Protein AF-A0A6P0BGX2-F1 (afdb_monomer_lite)

Radius of gyration: 16.13 Å; chains: 1; bounding box: 41×27×40 Å

Secondary structure (DSSP, 8-state):
--HHHHHHHHHHHHHTTSS---GGGGGGGSHHHHHHHHHHHHHHHHHTTSTTHHHHHHHHHHHHHHHHHHHHHHHHTTTS-HHHHHHHHHHHHHHHHHHHHHHHHHHHHHHTS--HHHHHHHHHHHHHHHHHT-

Foldseek 3Di:
DLQLVVLLVQLVCCLVVVDPADPLSPVSVDPVNNVVSVVVSVVLVVQLVDPPSNLVVLVVCLVVQLQSQLSVQLSSCVVDDNVNSNVSSVVSSVVSNVVSVVVNVVSVVVVVPPDPVSSVVVVVVVVVVVVVVD

pLDDT: mean 85.13, std 12.33, range [46.09, 98.0]

Organism: Rhizobium leguminosarum (NCBI:txid384)

Structure (mmCIF, N/CA/C/O backbone):
data_AF-A0A6P0BGX2-F1
#
_entry.id   AF-A0A6P0BGX2-F1
#
loop_
_atom_site.group_PDB
_atom_site.id
_atom_site.type_symbol
_atom_site.label_atom_id
_atom_site.label_alt_id
_atom_site.label_comp_id
_atom_site.label_asym_id
_atom_site.label_entity_id
_atom_site.label_seq_id
_atom_site.pdbx_PDB_ins_code
_atom_site.Cartn_x
_atom_site.Cartn_y
_atom_site.Cartn_z
_atom_site.occupancy
_atom_site.B_iso_or_equiv
_atom_site.auth_seq_id
_atom_site.auth_comp_id
_atom_site.auth_asym_id
_atom_site.auth_atom_id
_atom_site.pdbx_PDB_model_num
ATOM 1 N N . PHE A 1 1 ? 6.508 -3.101 -2.156 1.00 60.09 1 PHE A N 1
ATOM 2 C CA . PHE A 1 1 ? 5.140 -2.962 -1.605 1.00 60.09 1 PHE A CA 1
ATOM 3 C C . PHE A 1 1 ? 4.157 -2.683 -2.738 1.00 60.09 1 PHE A C 1
ATOM 5 O O . PHE A 1 1 ? 4.366 -1.714 -3.462 1.00 60.09 1 PHE A O 1
ATOM 12 N N . ARG A 1 2 ? 3.125 -3.523 -2.909 1.00 81.38 2 ARG A N 1
ATOM 13 C CA . ARG A 1 2 ? 2.061 -3.348 -3.916 1.00 81.38 2 ARG A CA 1
ATOM 14 C C . ARG A 1 2 ? 0.802 -2.807 -3.227 1.00 81.38 2 ARG A C 1
ATOM 16 O O . ARG A 1 2 ? -0.022 -3.582 -2.746 1.00 81.38 2 ARG A O 1
ATOM 23 N N . LEU A 1 3 ? 0.682 -1.478 -3.139 1.00 87.62 3 LEU A N 1
ATOM 24 C CA . LEU A 1 3 ? -0.412 -0.802 -2.422 1.00 87.62 3 LEU A CA 1
ATOM 25 C C . LEU A 1 3 ? -1.787 -1.297 -2.883 1.00 87.62 3 LEU A C 1
ATOM 27 O O . LEU A 1 3 ? -2.627 -1.651 -2.061 1.00 87.62 3 LEU A O 1
ATOM 31 N N . TYR A 1 4 ? -2.021 -1.298 -4.195 1.00 92.62 4 TYR A N 1
ATOM 32 C CA . TYR A 1 4 ? -3.340 -1.583 -4.753 1.00 92.62 4 TYR A CA 1
ATOM 33 C C . TYR A 1 4 ? -3.766 -3.022 -4.500 1.00 92.62 4 TYR A C 1
ATOM 35 O O . TYR A 1 4 ? -4.922 -3.266 -4.174 1.00 92.62 4 TYR A O 1
ATOM 43 N N . LEU A 1 5 ? -2.817 -3.958 -4.562 1.00 93.25 5 LEU A N 1
ATOM 44 C CA . LEU A 1 5 ? -3.073 -5.352 -4.226 1.00 93.25 5 LEU A CA 1
ATOM 45 C C . LEU A 1 5 ? -3.419 -5.517 -2.742 1.00 93.25 5 LEU A C 1
ATOM 47 O O . LEU A 1 5 ? -4.359 -6.235 -2.425 1.00 93.25 5 LEU A O 1
ATOM 51 N N . ALA A 1 6 ? -2.712 -4.823 -1.842 1.00 92.75 6 ALA A N 1
ATOM 52 C CA . ALA A 1 6 ? -3.018 -4.855 -0.412 1.00 92.75 6 ALA A CA 1
ATOM 53 C C . ALA A 1 6 ? -4.421 -4.298 -0.118 1.00 92.75 6 ALA A C 1
ATOM 55 O O . ALA A 1 6 ? -5.185 -4.913 0.621 1.00 92.75 6 ALA A O 1
ATOM 56 N N . VAL A 1 7 ? -4.789 -3.174 -0.744 1.00 95.38 7 VAL A N 1
ATOM 57 C CA . VAL A 1 7 ? -6.132 -2.581 -0.625 1.00 95.38 7 VAL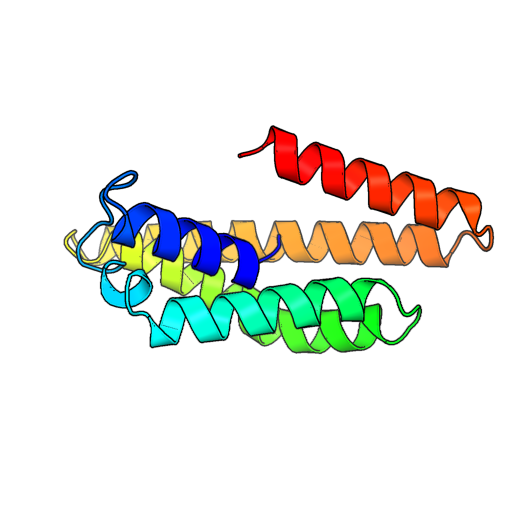 A CA 1
ATOM 58 C C . VAL A 1 7 ? -7.203 -3.513 -1.192 1.00 95.38 7 VAL A C 1
ATOM 60 O O . VAL A 1 7 ? -8.233 -3.716 -0.554 1.00 95.38 7 VAL A O 1
ATOM 63 N N . PHE A 1 8 ? -6.955 -4.106 -2.361 1.00 97.06 8 PHE A N 1
ATOM 64 C CA . PHE A 1 8 ? -7.855 -5.073 -2.983 1.00 97.06 8 PHE A CA 1
ATOM 65 C C . PHE A 1 8 ? -8.075 -6.291 -2.080 1.00 97.06 8 PHE A C 1
ATOM 67 O O . PHE A 1 8 ? -9.218 -6.642 -1.796 1.00 97.06 8 PHE A O 1
ATOM 74 N N . ALA A 1 9 ? -6.995 -6.902 -1.587 1.00 96.38 9 ALA A N 1
ATOM 75 C CA . ALA A 1 9 ? -7.058 -8.069 -0.716 1.00 96.38 9 ALA A CA 1
ATOM 76 C C . ALA A 1 9 ? -7.788 -7.752 0.595 1.00 96.38 9 ALA A C 1
ATOM 78 O O . ALA A 1 9 ? -8.722 -8.463 0.957 1.00 96.38 9 ALA A O 1
ATOM 79 N N . ALA A 1 10 ? -7.427 -6.652 1.266 1.00 95.38 10 ALA A N 1
ATOM 80 C CA . ALA A 1 10 ? -8.094 -6.215 2.489 1.00 95.38 10 ALA A CA 1
ATOM 81 C C . ALA A 1 10 ? -9.591 -5.964 2.259 1.00 95.38 10 ALA A C 1
ATOM 83 O O . ALA A 1 10 ? -10.413 -6.432 3.042 1.00 95.38 10 ALA A O 1
ATOM 84 N N . GLY A 1 11 ? -9.953 -5.289 1.164 1.00 97.06 11 GLY A N 1
ATOM 85 C CA . GLY A 1 11 ? -11.343 -5.019 0.807 1.00 97.06 11 GLY A CA 1
ATOM 86 C C . GLY A 1 11 ? -12.149 -6.285 0.518 1.00 97.06 11 GLY A C 1
ATOM 87 O O . GLY A 1 11 ? -13.249 -6.437 1.042 1.00 97.06 11 GLY A O 1
ATOM 88 N N . VAL A 1 12 ? -11.604 -7.230 -0.257 1.00 97.81 12 VAL A N 1
ATOM 89 C CA . VAL A 1 12 ? -12.259 -8.520 -0.546 1.00 97.81 12 VAL A CA 1
ATOM 90 C C . VAL A 1 12 ? -12.430 -9.350 0.725 1.00 97.81 12 VAL A C 1
ATOM 92 O O . VAL A 1 12 ? -13.518 -9.872 0.971 1.00 97.81 12 VAL A O 1
ATOM 95 N N . LEU A 1 13 ? -11.386 -9.461 1.548 1.00 97.19 13 LEU A N 1
ATOM 96 C CA . LEU A 1 13 ? -11.435 -10.222 2.799 1.00 97.19 13 LEU A CA 1
ATOM 97 C C . LEU A 1 13 ? -12.397 -9.592 3.810 1.00 97.19 13 LEU A C 1
ATOM 99 O O . LEU A 1 13 ? -13.164 -10.312 4.447 1.00 97.19 13 LEU A O 1
ATOM 103 N N . GLY A 1 14 ? -12.406 -8.260 3.904 1.00 96.75 14 GLY A N 1
ATOM 104 C CA . GLY A 1 14 ? -13.377 -7.503 4.690 1.00 96.75 14 GLY A CA 1
ATOM 105 C C . GLY A 1 14 ? -14.803 -7.785 4.242 1.00 96.75 14 GLY A C 1
ATOM 106 O O . GLY A 1 14 ? -15.644 -8.265 4.998 1.00 96.75 14 GLY A O 1
ATOM 107 N N . ARG A 1 15 ? -15.048 -7.609 2.943 1.00 96.19 15 ARG A N 1
ATOM 108 C CA . ARG A 1 15 ? -16.378 -7.742 2.350 1.00 96.19 15 ARG A CA 1
ATOM 109 C C . ARG A 1 15 ? -16.953 -9.154 2.436 1.00 96.19 15 ARG A C 1
ATOM 111 O O . ARG A 1 15 ? -18.169 -9.309 2.532 1.00 96.19 15 ARG A O 1
ATOM 118 N N . THR A 1 16 ? -16.097 -10.171 2.361 1.00 96.62 16 THR A N 1
ATOM 119 C CA . THR A 1 16 ? -16.479 -11.588 2.478 1.00 96.62 16 THR A CA 1
ATOM 120 C C . THR A 1 16 ? -16.597 -12.056 3.931 1.00 96.62 16 THR A C 1
ATOM 122 O O . THR A 1 16 ? -17.039 -13.180 4.162 1.00 96.62 16 THR A O 1
ATOM 125 N N . GLY A 1 17 ? -16.236 -11.214 4.905 1.00 93.75 17 GLY A N 1
ATOM 126 C CA . GLY A 1 17 ? -16.307 -11.516 6.336 1.00 93.75 17 GLY A CA 1
ATOM 127 C C . GLY A 1 17 ? -15.143 -12.354 6.872 1.00 93.75 17 GLY A C 1
ATOM 128 O O . GLY A 1 17 ? -15.202 -12.819 8.007 1.00 93.75 17 GLY A O 1
ATOM 129 N N . TRP A 1 18 ? -14.088 -12.554 6.079 1.00 95.50 18 TRP A N 1
ATOM 130 C CA . TRP A 1 18 ? -12.889 -13.300 6.484 1.00 95.50 18 TRP A CA 1
ATOM 131 C C . TRP A 1 18 ? -11.949 -12.448 7.342 1.00 95.50 18 TRP A C 1
ATOM 133 O O . TRP A 1 18 ? -11.197 -12.979 8.156 1.00 95.50 18 TRP A O 1
ATOM 143 N N . LEU A 1 19 ? -12.006 -11.126 7.177 1.00 94.44 19 LEU A N 1
ATOM 144 C CA . LEU A 1 19 ? -11.249 -10.147 7.947 1.00 94.44 19 LEU A CA 1
ATOM 145 C C . LEU A 1 19 ? -12.223 -9.125 8.539 1.00 94.44 19 LEU A C 1
ATOM 147 O O . LEU A 1 19 ? -13.036 -8.568 7.816 1.00 94.44 19 LEU A O 1
ATOM 151 N N . HIS A 1 20 ? -12.133 -8.834 9.835 1.00 93.38 20 HIS A N 1
ATOM 152 C CA . HIS A 1 20 ? -12.859 -7.697 10.403 1.00 93.38 20 HIS A CA 1
ATOM 153 C C . HIS A 1 20 ? -12.005 -6.438 10.286 1.00 93.38 20 HIS A C 1
ATOM 155 O O . HIS A 1 20 ? -10.974 -6.316 10.950 1.00 93.38 20 HIS A O 1
ATOM 161 N N . LEU A 1 21 ? -12.438 -5.501 9.443 1.00 92.44 21 LEU A N 1
ATOM 162 C CA . LEU A 1 21 ? -11.759 -4.223 9.284 1.00 92.44 21 LEU A CA 1
ATOM 163 C C . LEU A 1 21 ? -12.181 -3.242 10.391 1.00 92.44 21 LEU A C 1
ATOM 165 O O . LEU A 1 21 ? -13.368 -3.148 10.725 1.00 92.44 21 LEU A O 1
ATOM 169 N N . PRO A 1 22 ? -11.230 -2.475 10.958 1.00 93.56 22 PRO A N 1
ATOM 170 C CA . PRO A 1 22 ? -11.560 -1.407 11.892 1.00 93.56 22 PRO A CA 1
ATOM 171 C C . PRO A 1 22 ? -12.401 -0.326 11.192 1.00 93.56 22 PRO A C 1
ATOM 173 O O . PRO A 1 22 ? -12.306 -0.178 9.970 1.00 93.56 22 PRO A O 1
ATOM 176 N N . PRO A 1 23 ? -13.175 0.491 11.933 1.00 91.25 23 PRO A N 1
ATOM 177 C CA . PRO A 1 23 ? -14.106 1.455 11.339 1.00 91.25 23 PRO A CA 1
ATOM 178 C C . PRO A 1 23 ? -13.481 2.410 10.314 1.00 91.25 23 PRO A C 1
ATOM 180 O O . PRO A 1 23 ? -14.110 2.728 9.311 1.00 91.25 23 PRO A O 1
ATOM 183 N N . GLY A 1 24 ? -12.224 2.824 10.514 1.00 90.69 24 GLY A N 1
ATOM 184 C CA . GLY A 1 24 ? -11.518 3.693 9.565 1.00 90.69 24 GLY A CA 1
ATOM 185 C C . GLY A 1 24 ? -11.131 3.024 8.238 1.00 90.69 24 GLY A C 1
ATOM 186 O O . GLY A 1 24 ? -10.791 3.725 7.291 1.00 90.69 24 GLY A O 1
ATOM 187 N N . LEU A 1 25 ? -11.201 1.692 8.140 1.00 94.62 25 LEU A N 1
ATOM 188 C CA . LEU A 1 25 ? -10.892 0.922 6.930 1.00 94.62 25 LEU A CA 1
ATOM 189 C C . LEU A 1 25 ? -12.117 0.244 6.301 1.00 94.62 25 LEU A C 1
ATOM 191 O O . LEU A 1 25 ? -11.990 -0.349 5.235 1.00 94.62 25 LEU A O 1
ATOM 195 N N . GLN A 1 26 ? -13.308 0.351 6.890 1.00 94.75 26 GLN A N 1
ATOM 196 C CA . GLN A 1 26 ? -14.519 -0.282 6.341 1.00 94.75 26 GLN A CA 1
ATOM 197 C C . GLN A 1 26 ? -14.863 0.206 4.926 1.00 94.75 26 GLN A C 1
ATOM 199 O O . GLN A 1 26 ? -15.452 -0.520 4.131 1.00 94.75 26 GLN A O 1
ATOM 204 N N . MET A 1 27 ? -14.432 1.415 4.556 1.00 94.00 27 MET A N 1
ATOM 205 C CA . MET A 1 27 ? -14.589 1.950 3.202 1.00 94.00 27 MET A CA 1
ATOM 206 C C . MET A 1 27 ? -13.901 1.077 2.141 1.00 94.00 27 MET A C 1
ATOM 208 O O . MET A 1 27 ? -14.322 1.092 0.983 1.00 94.00 27 MET A O 1
ATOM 212 N N . LEU A 1 28 ? -12.885 0.291 2.524 1.00 96.12 28 LEU A N 1
ATOM 213 C CA . LEU A 1 28 ? -12.207 -0.648 1.631 1.00 96.12 28 LEU A CA 1
ATOM 214 C C . LEU A 1 28 ? -13.121 -1.791 1.170 1.00 96.12 28 LEU A C 1
ATOM 216 O O . LEU A 1 28 ? -12.875 -2.366 0.116 1.00 96.12 28 LEU A O 1
ATOM 220 N N . GLU A 1 29 ? -14.194 -2.092 1.904 1.00 97.00 29 GLU A N 1
ATOM 221 C CA . GLU A 1 29 ? -15.161 -3.143 1.558 1.00 97.00 29 GLU A CA 1
ATOM 222 C C . GLU A 1 29 ? -16.118 -2.728 0.424 1.00 97.00 29 GLU A C 1
ATOM 224 O O . GLU A 1 29 ? -16.859 -3.550 -0.119 1.00 97.00 29 GLU A O 1
ATOM 229 N N . SER A 1 30 ? -16.132 -1.449 0.041 1.00 97.31 30 SER A N 1
ATOM 230 C CA . SER A 1 30 ? -16.967 -0.955 -1.055 1.00 97.31 30 SER A CA 1
ATOM 231 C C . SER A 1 30 ? -16.587 -1.614 -2.383 1.00 97.31 30 SER A C 1
ATOM 233 O O . SER A 1 30 ? -15.426 -1.579 -2.788 1.00 97.31 30 SER A O 1
ATOM 235 N N . 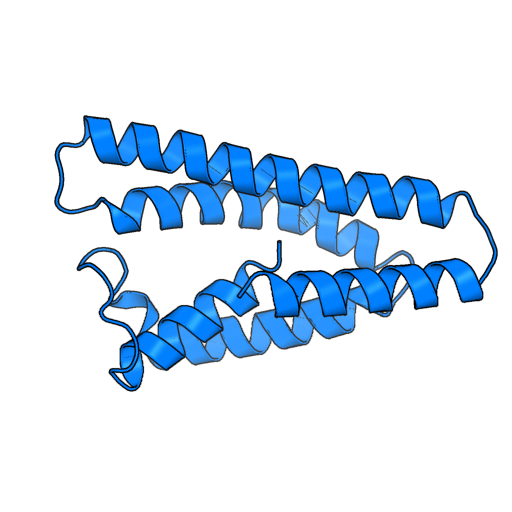TRP A 1 31 ? -17.577 -2.121 -3.129 1.00 97.00 31 TRP A N 1
ATOM 236 C CA . TRP A 1 31 ? -17.364 -2.700 -4.464 1.00 97.00 31 TRP A CA 1
ATOM 237 C C . TRP A 1 31 ? -16.647 -1.748 -5.427 1.00 97.00 31 TRP A C 1
ATOM 239 O O . TRP A 1 31 ? -15.878 -2.199 -6.272 1.00 97.00 31 TRP A O 1
ATOM 249 N N . TRP A 1 32 ? -16.847 -0.436 -5.273 1.00 97.94 32 TRP A N 1
ATOM 250 C CA . TRP A 1 32 ? -16.143 0.573 -6.063 1.00 97.94 32 TRP A CA 1
ATOM 251 C C . TRP A 1 32 ? -14.655 0.643 -5.721 1.00 97.94 32 TRP A C 1
ATOM 253 O O . TRP A 1 32 ? -13.824 0.714 -6.623 1.00 97.94 32 TRP A O 1
ATOM 263 N N . VAL A 1 33 ? -14.313 0.588 -4.430 1.00 96.81 33 VAL A N 1
ATOM 264 C CA . VAL A 1 33 ? -12.920 0.626 -3.964 1.00 96.81 33 VAL A CA 1
ATOM 265 C C . VAL A 1 33 ? -12.210 -0.672 -4.325 1.00 96.81 33 VAL A C 1
ATOM 267 O O . VAL A 1 33 ? -11.118 -0.622 -4.881 1.00 96.81 33 VAL A O 1
ATOM 270 N N . ILE A 1 34 ? -12.857 -1.819 -4.103 1.00 98.00 34 ILE A N 1
ATOM 271 C CA . ILE A 1 34 ? -12.348 -3.135 -4.505 1.00 98.00 34 ILE A CA 1
ATOM 272 C C . ILE A 1 34 ? -12.126 -3.175 -6.019 1.00 98.00 34 ILE A C 1
ATOM 274 O O . ILE A 1 34 ? -11.041 -3.529 -6.469 1.00 98.00 34 ILE A O 1
ATOM 278 N N . GLY A 1 35 ? -13.121 -2.777 -6.816 1.00 97.94 35 GLY A N 1
ATOM 279 C CA . GLY A 1 35 ? -13.014 -2.769 -8.274 1.00 97.94 35 GLY A CA 1
ATOM 280 C C . GLY A 1 35 ? -11.868 -1.886 -8.766 1.00 97.94 35 GLY A C 1
ATOM 281 O O . GLY A 1 35 ? -11.035 -2.338 -9.551 1.00 97.94 35 GLY A O 1
ATOM 282 N N . LEU A 1 36 ? -11.772 -0.654 -8.256 1.00 97.31 36 LEU A N 1
ATOM 283 C CA . LEU A 1 36 ? -10.693 0.268 -8.609 1.00 97.31 36 LEU A CA 1
ATOM 284 C C . LEU A 1 36 ? -9.319 -0.271 -8.191 1.00 97.31 36 LEU A C 1
ATOM 286 O O . LEU A 1 36 ? -8.389 -0.260 -8.995 1.00 97.31 36 LEU A O 1
ATOM 290 N N . ALA A 1 37 ? -9.188 -0.766 -6.959 1.00 96.25 37 ALA A N 1
ATOM 291 C CA . ALA A 1 37 ? -7.946 -1.339 -6.454 1.00 96.25 37 ALA A CA 1
ATOM 292 C C . ALA A 1 37 ? -7.522 -2.568 -7.268 1.00 96.25 37 ALA A C 1
ATOM 294 O O . ALA A 1 37 ? -6.347 -2.700 -7.595 1.00 96.25 37 ALA A O 1
ATOM 295 N N . GLY A 1 38 ? -8.471 -3.417 -7.670 1.00 97.00 38 GLY A N 1
ATOM 296 C CA . GLY A 1 38 ? -8.219 -4.562 -8.542 1.00 97.00 38 GLY A CA 1
ATOM 297 C C . GLY A 1 38 ? -7.712 -4.141 -9.922 1.00 97.00 38 GLY A C 1
ATOM 298 O O . GLY A 1 38 ? -6.686 -4.642 -10.377 1.00 97.00 38 GLY A O 1
ATOM 299 N N . VAL A 1 39 ? -8.367 -3.169 -10.565 1.00 97.00 39 VAL A N 1
ATOM 300 C CA . VAL A 1 39 ? -7.925 -2.631 -11.865 1.00 97.00 39 VAL A CA 1
ATOM 301 C C . VAL A 1 39 ? -6.526 -2.024 -11.765 1.00 97.00 39 VAL A C 1
ATOM 303 O O . VAL A 1 39 ? -5.670 -2.317 -12.598 1.00 97.00 39 VAL A O 1
ATOM 306 N N . LEU A 1 40 ? -6.266 -1.214 -10.737 1.00 93.69 40 LEU A N 1
ATOM 307 C CA . LEU A 1 40 ? -4.957 -0.596 -10.529 1.00 93.69 40 LEU A CA 1
ATOM 308 C C . LEU A 1 40 ? -3.875 -1.626 -10.181 1.00 93.69 40 LEU A C 1
ATOM 310 O O . LEU A 1 40 ? -2.739 -1.468 -10.620 1.00 93.69 40 LEU A O 1
ATOM 314 N N . ALA A 1 41 ? -4.215 -2.694 -9.455 1.00 92.81 41 ALA A N 1
ATOM 315 C CA . ALA A 1 41 ? -3.298 -3.795 -9.171 1.00 92.81 41 ALA A CA 1
ATOM 316 C C . ALA A 1 41 ? -2.918 -4.556 -10.449 1.00 92.81 41 ALA A C 1
ATOM 318 O O . ALA A 1 41 ? -1.743 -4.857 -10.655 1.00 92.81 41 ALA A O 1
ATOM 319 N N . VAL A 1 42 ? -3.883 -4.814 -11.339 1.00 93.75 42 VAL A N 1
ATOM 320 C CA . VAL A 1 42 ? -3.613 -5.414 -12.656 1.00 93.75 42 VAL A CA 1
ATOM 321 C C . VAL A 1 42 ? -2.767 -4.475 -13.514 1.00 93.75 42 VAL A C 1
ATOM 323 O O . VAL A 1 42 ? -1.779 -4.911 -14.100 1.00 93.75 42 VAL A O 1
ATOM 326 N N . ALA A 1 43 ? -3.103 -3.186 -13.563 1.00 90.44 43 ALA A N 1
ATOM 327 C CA . ALA A 1 43 ? -2.328 -2.199 -14.309 1.00 90.44 43 ALA A CA 1
ATOM 328 C C . ALA A 1 43 ? -0.881 -2.106 -13.798 1.00 90.44 43 ALA A C 1
ATOM 330 O O . ALA A 1 43 ? 0.044 -2.104 -14.603 1.00 90.44 43 ALA A O 1
ATOM 331 N N . GLU A 1 44 ? -0.675 -2.097 -12.477 1.00 87.62 44 GLU A N 1
ATOM 332 C CA . GLU A 1 44 ? 0.653 -2.137 -11.857 1.00 87.62 44 GLU A CA 1
ATOM 333 C C . GLU A 1 44 ? 1.418 -3.409 -12.242 1.00 87.62 44 GLU A C 1
ATOM 335 O O . GLU A 1 44 ? 2.585 -3.332 -12.621 1.00 87.62 44 GLU A O 1
ATOM 340 N N . PHE A 1 45 ? 0.762 -4.569 -12.194 1.00 86.62 45 PHE A N 1
ATOM 341 C CA . PHE A 1 45 ? 1.376 -5.837 -12.579 1.00 86.62 45 PHE A CA 1
ATOM 342 C C . PHE A 1 45 ? 1.824 -5.848 -14.047 1.00 86.62 45 PHE A C 1
ATOM 344 O O . PHE A 1 45 ? 2.908 -6.338 -14.356 1.00 86.62 45 PHE A O 1
ATOM 351 N N . LEU A 1 46 ? 1.014 -5.292 -14.952 1.00 87.12 46 LEU A N 1
ATOM 352 C CA . LEU A 1 46 ? 1.364 -5.169 -16.368 1.00 87.12 46 LEU A CA 1
ATOM 353 C C . LEU A 1 46 ? 2.474 -4.134 -16.594 1.00 87.12 46 LEU A C 1
ATOM 355 O O . LEU A 1 46 ? 3.385 -4.381 -17.383 1.00 87.12 46 LEU A O 1
ATOM 359 N N . ALA A 1 47 ? 2.426 -3.005 -15.881 1.00 84.31 47 ALA A N 1
ATOM 360 C CA . ALA A 1 47 ? 3.441 -1.956 -15.939 1.00 84.31 47 ALA A CA 1
ATOM 361 C C . ALA A 1 47 ? 4.832 -2.484 -15.562 1.00 84.31 47 ALA A C 1
ATOM 363 O O . ALA A 1 47 ? 5.814 -2.159 -16.224 1.00 84.31 47 ALA A O 1
ATOM 364 N N . ASP A 1 48 ? 4.903 -3.354 -14.551 1.00 81.69 48 ASP A N 1
ATOM 365 C CA . ASP A 1 48 ? 6.148 -3.979 -14.098 1.00 81.69 48 ASP A CA 1
ATOM 366 C C . ASP A 1 48 ? 6.820 -4.870 -15.167 1.00 81.69 48 ASP A C 1
ATOM 368 O O . ASP A 1 48 ? 7.987 -5.220 -15.013 1.00 81.69 48 ASP A O 1
ATOM 372 N N . LYS A 1 49 ? 6.122 -5.257 -16.246 1.00 77.62 49 LYS A N 1
ATOM 373 C CA . LYS A 1 49 ? 6.669 -6.139 -17.294 1.00 77.62 49 LYS A CA 1
ATOM 374 C C . LYS A 1 49 ? 7.387 -5.399 -18.424 1.00 77.62 49 LYS A C 1
ATOM 376 O O . LYS A 1 49 ? 8.022 -6.057 -19.245 1.00 77.62 49 LYS A O 1
ATOM 381 N N . ILE A 1 50 ? 7.285 -4.071 -18.495 1.00 81.88 50 ILE A N 1
ATOM 382 C CA . ILE A 1 50 ? 7.865 -3.265 -19.576 1.00 81.88 50 ILE A CA 1
ATOM 383 C C . ILE A 1 50 ? 9.086 -2.501 -19.030 1.00 81.88 50 ILE A C 1
ATOM 385 O O . ILE A 1 50 ? 8.902 -1.530 -18.290 1.00 81.88 50 ILE A O 1
ATOM 389 N N . PRO A 1 51 ? 10.324 -2.888 -19.400 1.00 75.44 51 PRO A N 1
ATOM 390 C CA . PRO A 1 51 ? 11.533 -2.203 -18.947 1.00 75.44 51 PRO A CA 1
ATOM 391 C C . PRO A 1 51 ? 11.521 -0.716 -19.320 1.00 75.44 51 PRO A C 1
ATOM 393 O O . PRO A 1 51 ? 11.186 -0.349 -20.447 1.00 75.44 51 PRO A O 1
ATOM 396 N N . GLY A 1 52 ? 11.873 0.153 -18.375 1.00 74.75 52 GLY A N 1
ATOM 397 C CA . GLY A 1 52 ? 11.887 1.608 -18.542 1.00 74.75 52 GLY A CA 1
ATOM 398 C C . GLY A 1 52 ? 10.537 2.268 -18.246 1.00 74.75 52 GLY A C 1
ATOM 399 O O . GLY A 1 52 ? 10.502 3.301 -17.575 1.00 74.75 52 GLY A O 1
ATOM 400 N N . PHE A 1 53 ? 9.420 1.663 -18.669 1.00 81.56 53 PHE A N 1
ATOM 401 C CA . PHE A 1 53 ? 8.085 2.117 -18.252 1.00 81.56 53 PHE A CA 1
ATOM 402 C C . PHE A 1 53 ? 7.863 1.871 -16.758 1.00 81.56 53 PHE A C 1
ATOM 404 O O . PHE A 1 53 ? 7.335 2.736 -16.060 1.00 81.56 53 PHE A O 1
ATOM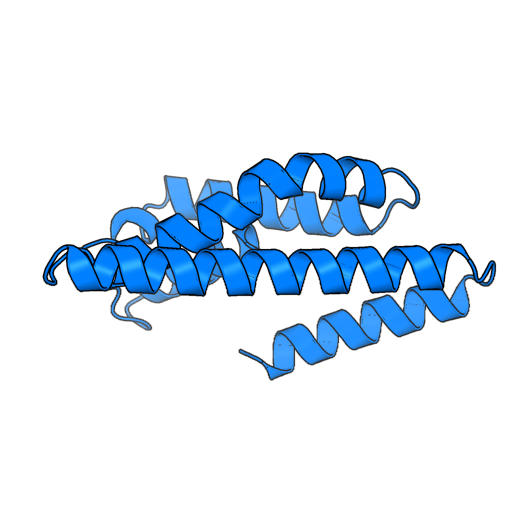 411 N N . ASP A 1 54 ? 8.338 0.732 -16.260 1.00 79.56 54 ASP A N 1
ATOM 412 C CA . ASP A 1 54 ? 8.329 0.352 -14.849 1.00 79.56 54 ASP A CA 1
ATOM 413 C C . ASP A 1 54 ? 8.949 1.426 -13.930 1.00 79.56 54 ASP A C 1
ATOM 415 O O . ASP A 1 54 ? 8.418 1.718 -12.859 1.00 79.56 54 ASP A O 1
ATOM 419 N N . SER A 1 55 ? 10.034 2.055 -14.382 1.00 79.31 55 SER A N 1
ATOM 420 C CA . SER A 1 55 ? 10.804 3.059 -13.648 1.00 79.31 55 SER A CA 1
ATOM 421 C C . SER A 1 55 ? 10.072 4.402 -13.602 1.00 79.31 55 SER A C 1
ATOM 423 O O . SER A 1 55 ? 9.988 5.031 -12.546 1.00 79.31 55 SER A O 1
ATOM 425 N N . VAL A 1 56 ? 9.483 4.827 -14.728 1.00 83.81 56 VAL A N 1
ATOM 426 C CA . VAL A 1 56 ? 8.630 6.030 -14.795 1.00 83.81 56 VAL A CA 1
ATOM 427 C C . VAL A 1 56 ? 7.381 5.845 -13.935 1.00 83.81 56 VAL A C 1
ATOM 429 O O . VAL A 1 56 ? 7.016 6.731 -13.158 1.00 83.81 56 VAL A O 1
ATOM 432 N N . TRP A 1 57 ? 6.750 4.677 -14.045 1.00 83.75 57 TRP A N 1
ATOM 433 C CA . TRP A 1 57 ? 5.579 4.313 -13.262 1.00 83.75 57 TRP A CA 1
ATOM 434 C C . TRP A 1 57 ? 5.876 4.331 -11.761 1.00 83.75 57 TRP A C 1
ATOM 436 O O . TRP A 1 57 ? 5.154 4.983 -11.005 1.00 83.75 57 TRP A O 1
ATOM 446 N N . ASP A 1 58 ? 6.963 3.691 -11.319 1.00 83.19 58 ASP A N 1
ATOM 447 C CA . ASP A 1 58 ? 7.364 3.700 -9.910 1.00 83.19 58 ASP A CA 1
ATOM 448 C C . ASP A 1 58 ? 7.709 5.113 -9.415 1.00 83.19 58 ASP A C 1
ATOM 450 O O . ASP A 1 58 ? 7.369 5.449 -8.277 1.00 83.19 58 ASP A O 1
ATOM 454 N N . GLY A 1 59 ? 8.305 5.959 -10.264 1.00 83.62 59 GLY A N 1
ATOM 455 C CA . GLY A 1 59 ? 8.572 7.366 -9.965 1.00 83.62 59 GLY A CA 1
ATOM 456 C C . GLY A 1 59 ? 7.298 8.132 -9.604 1.00 83.62 59 GLY A C 1
ATOM 457 O O . GLY A 1 59 ? 7.211 8.697 -8.513 1.00 83.62 59 GLY A O 1
ATOM 458 N N . ILE A 1 60 ? 6.274 8.069 -10.463 1.00 86.06 60 ILE A N 1
ATOM 459 C CA . ILE A 1 60 ? 4.953 8.674 -10.206 1.00 86.06 60 ILE A CA 1
ATOM 460 C C . ILE A 1 60 ? 4.330 8.084 -8.934 1.00 86.06 60 ILE A C 1
ATOM 462 O O . ILE A 1 60 ? 3.830 8.806 -8.069 1.00 86.06 60 ILE A O 1
ATOM 466 N N . GLN A 1 61 ? 4.394 6.761 -8.797 1.00 86.44 61 GLN A N 1
ATOM 467 C CA . GLN A 1 61 ? 3.774 6.028 -7.700 1.00 86.44 61 GLN A CA 1
ATOM 468 C C . GLN A 1 61 ? 4.421 6.292 -6.339 1.00 86.44 61 GLN A C 1
ATOM 470 O O . GLN A 1 61 ? 3.772 6.061 -5.322 1.00 86.44 61 GLN A O 1
ATOM 475 N N . THR A 1 62 ? 5.639 6.830 -6.277 1.00 82.81 62 THR A N 1
ATOM 476 C CA . THR A 1 62 ? 6.263 7.291 -5.023 1.00 82.81 62 THR A CA 1
ATOM 477 C C . THR A 1 62 ? 5.349 8.259 -4.268 1.00 82.81 62 THR A C 1
ATOM 479 O O . THR A 1 62 ? 5.097 8.092 -3.074 1.00 82.81 62 THR A O 1
ATOM 482 N N . PHE A 1 63 ? 4.778 9.227 -4.988 1.00 86.94 63 PHE A N 1
ATOM 483 C CA . PHE A 1 63 ? 3.930 10.279 -4.422 1.00 86.94 63 PHE A CA 1
ATOM 484 C C . PHE A 1 63 ? 2.518 9.807 -4.078 1.00 86.94 63 PHE A C 1
ATOM 486 O O . PHE A 1 63 ? 1.776 10.518 -3.409 1.00 86.94 63 PHE A O 1
ATOM 493 N N . ILE A 1 64 ? 2.145 8.609 -4.522 1.00 89.25 64 ILE A N 1
ATOM 494 C CA . ILE A 1 64 ? 0.831 8.025 -4.261 1.00 89.25 64 ILE A CA 1
ATOM 495 C C . ILE A 1 64 ? 0.952 6.987 -3.148 1.00 89.25 64 ILE A C 1
ATOM 497 O O . ILE A 1 64 ? 0.232 7.045 -2.155 1.00 89.25 64 ILE A O 1
ATOM 501 N N . ARG A 1 65 ? 1.896 6.050 -3.276 1.00 88.75 65 ARG A N 1
ATOM 502 C CA . ARG A 1 65 ? 2.009 4.875 -2.408 1.00 88.75 65 ARG A CA 1
ATOM 503 C C . ARG A 1 65 ? 2.512 5.190 -1.015 1.00 88.75 65 ARG A C 1
ATOM 505 O O . ARG A 1 65 ? 1.996 4.612 -0.064 1.00 88.75 65 ARG A O 1
ATOM 512 N N . VAL A 1 66 ? 3.484 6.090 -0.886 1.00 91.69 66 VAL A N 1
ATOM 513 C CA . VAL A 1 66 ? 4.039 6.436 0.428 1.00 91.69 66 VAL A CA 1
ATOM 514 C C . VAL A 1 66 ? 3.005 7.195 1.271 1.00 91.69 66 VAL A C 1
ATOM 516 O O . VAL A 1 66 ? 2.719 6.739 2.382 1.00 91.69 66 VAL A O 1
ATOM 519 N N . PRO A 1 67 ? 2.342 8.255 0.759 1.00 93.75 67 PRO A N 1
ATOM 520 C CA . PRO A 1 67 ? 1.261 8.902 1.500 1.00 93.75 67 PRO A CA 1
ATOM 521 C C . PRO A 1 67 ? 0.067 7.978 1.739 1.00 93.75 67 PRO A C 1
ATOM 523 O O . PRO A 1 67 ? -0.482 7.973 2.836 1.00 93.75 67 PRO A O 1
ATOM 526 N N . ALA A 1 68 ? -0.316 7.149 0.763 1.00 92.12 68 ALA A N 1
ATOM 527 C CA . ALA A 1 68 ? -1.406 6.194 0.953 1.00 92.12 68 ALA A CA 1
ATOM 528 C C . ALA A 1 68 ? -1.092 5.165 2.048 1.00 92.12 68 ALA A C 1
ATOM 530 O O . ALA A 1 68 ? -1.962 4.868 2.859 1.00 92.12 68 ALA A O 1
ATOM 531 N N . GLY A 1 69 ? 0.144 4.660 2.123 1.00 91.75 69 GLY A N 1
ATOM 532 C CA . GLY A 1 69 ? 0.580 3.770 3.201 1.00 91.75 69 GLY A CA 1
ATOM 533 C C . GLY A 1 69 ? 0.481 4.426 4.581 1.00 91.75 69 GLY A C 1
ATOM 534 O O . GLY A 1 69 ? -0.024 3.809 5.518 1.00 91.75 69 GLY A O 1
ATOM 535 N N . ALA A 1 70 ? 0.872 5.700 4.692 1.00 94.38 70 ALA A N 1
ATOM 536 C CA . ALA A 1 70 ? 0.697 6.483 5.916 1.00 94.38 70 ALA A CA 1
ATOM 537 C C . ALA A 1 70 ? -0.785 6.649 6.289 1.00 94.38 70 ALA A C 1
ATOM 539 O O . ALA A 1 70 ? -1.174 6.410 7.431 1.00 94.38 70 ALA A O 1
ATOM 540 N N . ILE A 1 71 ? -1.629 7.014 5.321 1.00 94.94 71 ILE A N 1
ATOM 541 C CA . ILE A 1 71 ? -3.065 7.227 5.538 1.00 94.94 71 ILE A CA 1
ATOM 542 C C . ILE A 1 71 ? -3.753 5.926 5.956 1.00 94.94 71 ILE A C 1
ATOM 544 O O . ILE A 1 71 ? -4.532 5.939 6.903 1.00 94.94 71 ILE A O 1
ATOM 548 N N . LEU A 1 72 ? -3.456 4.803 5.299 1.00 94.44 72 LEU A N 1
ATOM 549 C CA . LEU A 1 72 ? -4.043 3.504 5.638 1.00 94.44 72 LEU A CA 1
ATOM 550 C C . LEU A 1 72 ? -3.635 3.045 7.041 1.00 94.44 72 LEU A C 1
ATOM 552 O O . LEU A 1 72 ? -4.479 2.556 7.791 1.00 94.44 72 LEU A O 1
ATOM 556 N N . ALA A 1 73 ? -2.372 3.248 7.424 1.00 93.75 73 ALA A N 1
ATOM 557 C CA . ALA A 1 73 ? -1.915 2.936 8.773 1.00 93.75 73 ALA A CA 1
ATOM 558 C C . ALA A 1 73 ? -2.598 3.822 9.826 1.00 93.75 73 ALA A C 1
ATOM 560 O O . ALA A 1 73 ? -3.077 3.311 10.833 1.00 93.75 73 ALA A O 1
ATOM 561 N N . ALA A 1 74 ? -2.723 5.129 9.578 1.00 95.25 74 ALA A N 1
ATOM 562 C CA . ALA A 1 74 ? -3.460 6.029 10.466 1.00 95.25 74 ALA A CA 1
ATOM 563 C C . ALA A 1 74 ? -4.952 5.655 10.562 1.00 95.25 74 ALA A C 1
ATOM 565 O O . ALA A 1 74 ? -5.522 5.639 11.652 1.00 95.25 74 ALA A O 1
ATOM 566 N N . ALA A 1 75 ? -5.578 5.302 9.435 1.00 93.69 75 ALA A N 1
ATOM 567 C CA . ALA A 1 75 ? -6.984 4.913 9.360 1.00 93.69 75 ALA A CA 1
ATOM 568 C C . ALA A 1 75 ? -7.281 3.617 10.130 1.00 93.69 75 ALA A C 1
ATOM 570 O O . ALA A 1 75 ? -8.344 3.502 10.742 1.00 93.69 75 ALA A O 1
ATOM 571 N N . ALA A 1 76 ? -6.330 2.679 10.188 1.00 92.56 76 ALA A N 1
ATOM 572 C CA . ALA A 1 76 ? -6.451 1.481 11.020 1.00 92.56 76 ALA A CA 1
ATOM 573 C C . ALA A 1 76 ? -6.630 1.810 12.517 1.00 92.56 76 ALA A C 1
ATOM 575 O O . ALA A 1 76 ? -7.281 1.057 13.238 1.00 92.56 76 ALA A O 1
ATOM 576 N N . PHE A 1 77 ? -6.116 2.961 12.965 1.00 93.00 77 PHE A N 1
ATOM 577 C CA . PHE A 1 77 ? -6.193 3.454 14.344 1.00 93.00 77 PHE A CA 1
ATOM 578 C C . PHE A 1 77 ? -7.223 4.588 14.507 1.00 93.00 77 PHE A C 1
ATOM 580 O O . PHE A 1 77 ? -7.263 5.225 15.553 1.00 93.00 77 PHE A O 1
ATOM 587 N N . GLY A 1 78 ? -8.083 4.842 13.511 1.00 86.00 78 GLY A N 1
ATOM 588 C CA . GLY A 1 78 ? -8.930 6.044 13.428 1.00 86.00 78 GLY A CA 1
ATOM 589 C C . GLY A 1 78 ? -9.987 6.246 14.525 1.00 86.00 78 GLY A C 1
ATOM 590 O O . GLY A 1 78 ? -10.671 7.263 14.520 1.00 86.00 78 GLY A O 1
ATOM 591 N N . GLN A 1 79 ? -10.156 5.287 15.436 1.00 86.56 79 GLN A N 1
ATOM 592 C CA . GLN A 1 79 ? -11.046 5.385 16.604 1.00 86.56 79 GLN A CA 1
ATOM 593 C C . GLN A 1 79 ? -10.284 5.598 17.922 1.00 86.56 79 GLN A C 1
ATOM 595 O O . GLN A 1 79 ? -10.895 5.701 18.982 1.00 86.56 79 GLN A O 1
ATOM 600 N N . LEU A 1 80 ? -8.953 5.609 17.869 1.00 88.81 80 LEU A N 1
ATOM 601 C CA . LEU A 1 80 ? -8.084 5.821 19.019 1.00 88.81 80 LEU A CA 1
ATOM 602 C C . LEU A 1 80 ? -7.716 7.301 19.145 1.00 88.81 80 LEU A C 1
ATOM 604 O O . LEU A 1 80 ? -8.037 8.117 18.283 1.00 88.81 80 LEU A O 1
ATOM 608 N N . ASP A 1 81 ? -7.033 7.639 20.239 1.00 92.56 81 ASP A N 1
ATOM 609 C CA . ASP A 1 81 ? -6.518 8.989 20.464 1.00 92.56 81 ASP A CA 1
ATOM 610 C C . ASP A 1 81 ? -5.698 9.470 19.243 1.00 92.56 81 ASP A C 1
ATOM 612 O O . ASP A 1 81 ? -4.870 8.699 18.732 1.00 92.56 81 ASP A O 1
ATOM 616 N N . PRO A 1 82 ? -5.889 10.722 18.775 1.00 93.00 82 PRO A N 1
ATOM 617 C CA . PRO A 1 82 ? -5.145 11.291 17.654 1.00 93.00 82 PRO A CA 1
ATOM 618 C C . PRO A 1 82 ? -3.627 11.077 17.713 1.00 93.00 82 PRO A C 1
ATOM 620 O O . PRO A 1 82 ? -2.999 10.915 16.664 1.00 93.00 82 PRO A O 1
ATOM 623 N N . GLN A 1 83 ? -3.023 11.011 18.906 1.00 95.62 83 GLN A N 1
ATOM 624 C CA . GLN A 1 83 ? -1.590 10.729 19.051 1.00 95.62 83 GLN A CA 1
ATOM 625 C C . GLN A 1 83 ? -1.186 9.375 18.434 1.00 95.62 83 GLN A C 1
ATOM 627 O O . GLN A 1 83 ? -0.132 9.261 17.804 1.00 95.62 83 GLN A O 1
ATOM 632 N N . TRP A 1 84 ? -2.044 8.356 18.557 1.00 94.25 84 TRP A N 1
ATOM 633 C CA . TRP A 1 84 ? -1.806 7.019 18.016 1.00 94.25 84 TRP A CA 1
ATOM 634 C C . TRP A 1 84 ? -2.031 6.968 16.510 1.00 94.25 84 TRP A C 1
ATOM 636 O O . TRP A 1 84 ? -1.290 6.278 15.816 1.00 94.25 84 TRP A O 1
ATOM 646 N N . MET A 1 85 ? -2.988 7.738 15.988 1.00 94.62 85 MET A N 1
ATOM 647 C CA . MET A 1 85 ? -3.178 7.879 14.542 1.00 94.62 85 MET A CA 1
ATOM 648 C C . MET A 1 85 ? -1.951 8.510 13.879 1.00 94.62 85 MET A C 1
ATOM 650 O O . MET A 1 85 ? -1.492 8.024 12.846 1.00 94.62 85 MET A O 1
ATOM 654 N N . VAL A 1 86 ? -1.391 9.565 14.484 1.00 95.88 86 VAL A N 1
ATOM 655 C CA . VAL A 1 86 ? -0.171 10.218 13.988 1.00 95.88 86 VAL A CA 1
ATOM 656 C C . VAL A 1 86 ? 1.013 9.254 14.044 1.00 95.88 86 VAL A C 1
ATO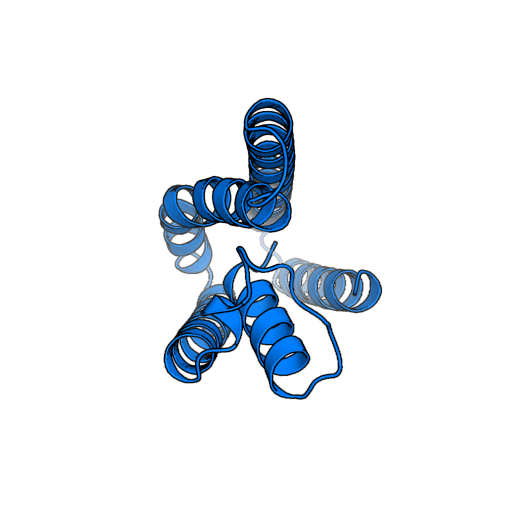M 658 O O . VAL A 1 86 ? 1.715 9.100 13.046 1.00 95.88 86 VAL A O 1
ATOM 661 N N . ALA A 1 87 ? 1.209 8.556 15.167 1.00 96.56 87 ALA A N 1
ATOM 662 C CA . ALA A 1 87 ? 2.271 7.560 15.299 1.00 96.56 87 ALA A CA 1
ATOM 663 C C . ALA A 1 87 ? 2.142 6.441 14.250 1.00 96.56 87 ALA A C 1
ATOM 665 O O . ALA A 1 87 ? 3.114 6.125 13.561 1.00 96.56 87 ALA A O 1
ATOM 666 N N . ALA A 1 88 ? 0.939 5.890 14.069 1.00 94.81 88 ALA A N 1
ATOM 667 C CA . ALA A 1 88 ? 0.666 4.862 13.071 1.00 94.81 88 ALA A CA 1
ATOM 668 C C . ALA A 1 88 ? 0.910 5.372 11.645 1.00 94.81 88 ALA A C 1
ATOM 670 O O . ALA A 1 88 ? 1.525 4.671 10.846 1.00 94.81 88 ALA A O 1
ATOM 671 N N . GLY A 1 89 ? 0.503 6.605 11.333 1.00 95.94 89 GLY A N 1
ATOM 672 C CA . GLY A 1 89 ? 0.755 7.220 10.033 1.00 95.94 89 GLY A CA 1
ATOM 673 C C . GLY A 1 89 ? 2.243 7.420 9.739 1.00 95.94 89 GLY A C 1
ATOM 674 O O . GLY A 1 89 ? 2.696 7.100 8.642 1.00 95.94 89 GLY A O 1
ATOM 675 N N . LEU A 1 90 ? 3.027 7.873 10.723 1.00 96.56 90 LEU A N 1
ATOM 676 C CA . LEU A 1 90 ? 4.482 8.008 10.595 1.00 96.56 90 LEU A CA 1
ATOM 677 C C . LEU A 1 90 ? 5.158 6.651 10.368 1.00 96.56 90 LEU A C 1
ATOM 679 O O . LEU A 1 90 ? 6.000 6.525 9.476 1.00 96.56 90 LEU A O 1
ATOM 683 N N . ILE A 1 91 ? 4.766 5.627 11.128 1.00 95.31 91 ILE A N 1
ATOM 684 C CA . ILE A 1 91 ? 5.284 4.262 10.971 1.00 95.31 91 ILE A CA 1
ATOM 685 C C . ILE A 1 91 ? 4.896 3.702 9.598 1.00 95.31 91 ILE A C 1
ATOM 687 O O . ILE A 1 91 ? 5.763 3.244 8.858 1.00 95.31 91 ILE A O 1
ATOM 691 N N . GLY A 1 92 ? 3.620 3.786 9.219 1.00 92.31 92 GLY A N 1
ATOM 692 C CA . GLY A 1 92 ? 3.118 3.287 7.939 1.00 92.31 92 GLY A CA 1
ATOM 693 C C . GLY A 1 92 ? 3.750 3.985 6.739 1.00 92.31 92 GLY A C 1
ATOM 694 O O . GLY A 1 92 ? 4.154 3.323 5.786 1.00 92.31 92 GLY A O 1
ATOM 695 N N . GLY A 1 93 ? 3.908 5.309 6.807 1.00 92.38 93 GLY A N 1
ATOM 696 C CA . GLY A 1 93 ? 4.603 6.091 5.788 1.00 92.38 93 GLY A CA 1
ATOM 697 C C . GLY A 1 93 ? 6.079 5.719 5.680 1.00 92.38 93 GLY A C 1
ATOM 698 O O . GLY A 1 93 ? 6.582 5.538 4.575 1.00 92.38 93 GLY A O 1
ATOM 699 N N . THR A 1 94 ? 6.756 5.524 6.814 1.00 91.69 94 THR A N 1
ATOM 700 C CA . THR A 1 94 ? 8.159 5.084 6.838 1.00 91.69 94 THR A CA 1
ATOM 701 C C . THR A 1 94 ? 8.307 3.698 6.219 1.00 91.69 94 THR A C 1
ATOM 703 O O . THR A 1 94 ? 9.119 3.525 5.317 1.00 91.69 94 THR A O 1
ATOM 706 N N . LEU A 1 95 ? 7.484 2.725 6.623 1.00 89.75 95 LEU A N 1
ATOM 707 C CA . LEU A 1 95 ? 7.510 1.369 6.069 1.00 89.75 95 LEU A CA 1
ATOM 708 C C . LEU A 1 95 ? 7.203 1.357 4.566 1.00 89.75 95 LEU A C 1
ATOM 710 O O . LEU A 1 95 ? 7.900 0.689 3.802 1.00 89.75 95 LEU A O 1
ATOM 714 N N . ALA A 1 96 ? 6.201 2.122 4.123 1.00 88.62 96 ALA A N 1
ATOM 715 C CA . ALA A 1 96 ? 5.869 2.255 2.708 1.00 88.62 96 ALA A CA 1
ATOM 716 C C . ALA A 1 96 ? 7.016 2.900 1.913 1.00 88.62 96 ALA A C 1
ATOM 718 O O . ALA A 1 96 ? 7.353 2.424 0.827 1.00 88.62 96 ALA A O 1
ATOM 719 N N . GLY A 1 97 ? 7.641 3.942 2.469 1.00 86.81 97 GLY A N 1
ATOM 720 C CA . GLY A 1 97 ? 8.807 4.613 1.900 1.00 86.81 97 GLY A CA 1
ATOM 721 C C . GLY A 1 97 ? 10.011 3.685 1.782 1.00 86.81 97 GLY A C 1
ATOM 722 O O . GLY A 1 97 ? 10.583 3.569 0.701 1.00 86.81 97 GLY A O 1
ATOM 723 N N . THR A 1 98 ? 10.353 2.956 2.846 1.00 85.94 98 THR A N 1
ATOM 724 C CA . THR A 1 98 ? 11.439 1.970 2.831 1.00 85.94 98 THR A CA 1
ATOM 725 C C . THR A 1 98 ? 11.164 0.865 1.819 1.00 85.94 98 THR A C 1
ATOM 727 O O . THR A 1 98 ? 12.028 0.571 1.003 1.00 85.94 98 THR A O 1
ATOM 730 N N . ALA A 1 99 ? 9.957 0.295 1.794 1.00 85.19 99 ALA A N 1
ATOM 731 C CA . ALA A 1 99 ? 9.620 -0.766 0.848 1.00 85.19 99 ALA A CA 1
ATOM 732 C C . ALA A 1 99 ? 9.652 -0.300 -0.619 1.00 85.19 99 ALA A C 1
ATOM 734 O O . ALA A 1 99 ? 9.932 -1.103 -1.512 1.00 85.19 99 ALA A O 1
ATOM 735 N N . HIS A 1 100 ? 9.347 0.974 -0.885 1.00 85.75 100 HIS A N 1
ATOM 736 C CA . HIS A 1 100 ? 9.510 1.573 -2.211 1.00 85.75 100 HIS A CA 1
ATOM 737 C C . HIS A 1 100 ? 10.991 1.787 -2.542 1.00 85.75 100 HIS A C 1
ATOM 739 O O . HIS A 1 100 ? 11.445 1.319 -3.584 1.00 85.75 100 HIS A O 1
ATOM 745 N N . ALA A 1 101 ? 11.765 2.372 -1.624 1.00 84.62 101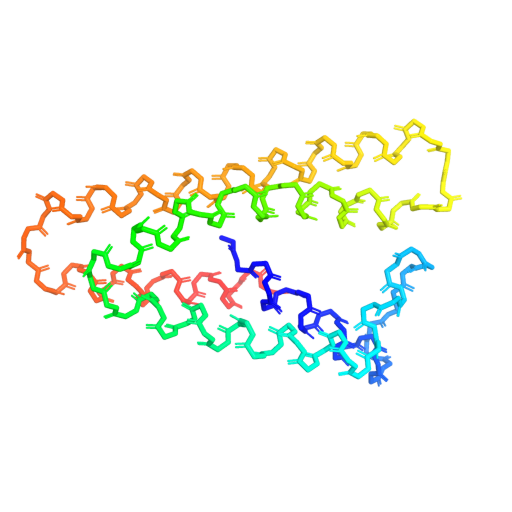 ALA A N 1
ATOM 746 C CA . ALA A 1 101 ? 13.200 2.592 -1.792 1.00 84.62 101 ALA A CA 1
ATOM 747 C C . ALA A 1 101 ? 13.971 1.284 -2.022 1.00 84.62 101 ALA A C 1
ATOM 749 O O . ALA A 1 101 ? 14.849 1.237 -2.879 1.00 84.62 101 ALA A O 1
ATOM 750 N N . THR A 1 102 ? 13.614 0.205 -1.316 1.00 83.06 102 THR A N 1
ATOM 751 C CA . THR A 1 102 ? 14.182 -1.127 -1.549 1.00 83.06 102 THR A CA 1
ATOM 752 C C . THR A 1 102 ? 13.887 -1.602 -2.969 1.00 83.06 102 THR A C 1
ATOM 754 O O . THR A 1 102 ? 14.825 -1.945 -3.676 1.00 83.06 102 THR A O 1
ATOM 757 N N . LYS A 1 103 ? 12.628 -1.548 -3.434 1.00 78.06 103 LYS A N 1
ATOM 758 C CA . LYS A 1 103 ? 12.256 -1.943 -4.809 1.00 78.06 103 LYS A CA 1
ATOM 759 C C . LYS A 1 103 ? 13.022 -1.125 -5.857 1.00 78.06 103 LYS A C 1
ATOM 761 O O . LYS A 1 103 ? 13.605 -1.687 -6.783 1.00 78.06 103 LYS A O 1
ATOM 766 N N . ALA A 1 104 ? 13.053 0.198 -5.696 1.00 78.81 104 ALA A N 1
ATOM 767 C CA . ALA A 1 104 ? 13.764 1.098 -6.598 1.00 78.81 104 ALA A CA 1
ATOM 768 C C . ALA A 1 104 ? 15.278 0.821 -6.612 1.00 78.81 104 ALA A C 1
ATOM 770 O O . ALA A 1 104 ? 15.889 0.797 -7.679 1.00 78.81 104 ALA A O 1
ATOM 771 N N . GLY A 1 105 ? 15.874 0.554 -5.445 1.00 78.19 105 GLY A N 1
ATOM 772 C CA . GLY A 1 105 ? 17.283 0.191 -5.305 1.00 78.19 105 GLY A CA 1
ATOM 773 C C . GLY A 1 105 ? 17.619 -1.137 -5.982 1.00 78.19 105 GLY A C 1
ATOM 774 O O . GLY A 1 105 ? 18.578 -1.199 -6.751 1.00 78.19 105 GLY A O 1
ATOM 775 N N . THR A 1 106 ? 16.802 -2.176 -5.778 1.00 73.88 106 THR A N 1
ATOM 776 C CA . THR A 1 106 ? 16.969 -3.471 -6.455 1.00 73.88 106 THR A CA 1
ATOM 777 C C . THR A 1 106 ? 16.905 -3.297 -7.971 1.00 73.88 106 THR A C 1
ATOM 779 O O . THR A 1 106 ? 17.774 -3.795 -8.679 1.00 73.88 106 THR A O 1
ATOM 782 N N . ARG A 1 107 ? 15.947 -2.517 -8.487 1.00 72.31 107 ARG A N 1
ATOM 783 C CA . ARG A 1 107 ? 15.835 -2.226 -9.927 1.00 72.31 107 ARG A CA 1
ATOM 784 C C . ARG A 1 107 ? 17.016 -1.440 -10.474 1.00 72.31 107 ARG A C 1
ATOM 786 O O . ARG A 1 107 ? 17.490 -1.761 -11.556 1.00 72.31 107 ARG A O 1
ATOM 793 N N . ALA A 1 108 ? 17.521 -0.448 -9.744 1.00 70.94 108 ALA A N 1
ATOM 794 C CA . ALA A 1 108 ? 18.714 0.290 -10.153 1.00 70.94 108 ALA A CA 1
ATOM 795 C C . ALA A 1 108 ? 19.932 -0.643 -10.277 1.00 70.94 108 ALA A C 1
ATOM 797 O O . ALA A 1 108 ? 20.657 -0.569 -11.266 1.00 70.94 108 ALA A O 1
ATOM 798 N N . LEU A 1 109 ? 20.106 -1.571 -9.328 1.00 71.31 109 LEU A N 1
ATOM 799 C CA . LEU A 1 109 ? 21.168 -2.581 -9.366 1.00 71.31 109 LEU A CA 1
ATOM 800 C C . LEU A 1 109 ? 20.972 -3.596 -10.501 1.00 71.31 109 LEU A C 1
ATOM 802 O O . LEU A 1 109 ? 21.924 -3.950 -11.196 1.00 71.31 109 LEU A O 1
ATOM 806 N N . ILE A 1 110 ? 19.743 -4.055 -10.732 1.00 66.88 110 ILE A N 1
ATOM 807 C CA . ILE A 1 110 ? 19.461 -5.017 -11.799 1.00 66.88 110 ILE A CA 1
ATOM 808 C C . ILE A 1 110 ? 19.596 -4.359 -13.178 1.00 66.88 110 ILE A C 1
ATOM 810 O O . ILE A 1 110 ? 20.188 -4.955 -14.067 1.00 66.88 110 ILE A O 1
ATOM 814 N N . ASN A 1 111 ? 19.158 -3.112 -13.356 1.00 61.75 111 ASN A N 1
ATOM 815 C CA . ASN A 1 111 ? 19.333 -2.367 -14.608 1.00 61.75 111 ASN A CA 1
ATOM 816 C C . ASN A 1 111 ? 20.806 -2.038 -14.907 1.00 61.75 111 ASN A C 1
ATOM 818 O O . ASN A 1 111 ? 21.145 -1.761 -16.056 1.00 61.75 111 ASN A O 1
ATOM 822 N N . THR A 1 112 ? 21.698 -2.109 -13.910 1.00 63.03 112 THR A N 1
ATOM 823 C CA . THR A 1 112 ? 23.152 -2.079 -14.143 1.00 63.03 112 THR A CA 1
ATOM 824 C C . THR A 1 112 ? 23.742 -3.428 -14.588 1.00 63.03 112 THR A C 1
ATOM 826 O O . THR A 1 112 ? 24.892 -3.463 -15.019 1.00 63.03 112 THR A O 1
ATOM 829 N N . SER A 1 113 ? 22.974 -4.526 -14.548 1.00 49.81 113 SER A N 1
ATOM 830 C CA . SER A 1 113 ? 23.352 -5.856 -15.051 1.00 49.81 113 SER A CA 1
ATOM 831 C C . SER A 1 113 ? 22.565 -6.181 -16.335 1.00 49.81 113 SER A C 1
ATOM 833 O O . SER A 1 113 ? 21.365 -6.443 -16.278 1.00 49.81 113 SER A O 1
ATOM 835 N N . PRO A 1 114 ? 23.198 -6.180 -17.520 1.00 53.19 114 PRO A N 1
ATOM 836 C CA . PRO A 1 114 ? 22.489 -6.222 -18.801 1.00 53.19 114 PRO A CA 1
ATOM 837 C C . PRO A 1 114 ? 21.925 -7.602 -19.193 1.00 53.19 114 PRO A C 1
ATOM 839 O O . PRO A 1 114 ? 21.541 -7.785 -20.347 1.00 53.19 114 PRO A O 1
ATOM 842 N N . GLU A 1 115 ? 21.859 -8.587 -18.291 1.00 57.97 115 GLU A N 1
ATOM 843 C CA . GLU A 1 115 ? 21.438 -9.942 -18.663 1.00 57.97 115 GLU A CA 1
ATOM 844 C C . GLU A 1 115 ? 19.947 -10.222 -18.349 1.00 57.97 115 GLU A C 1
ATOM 846 O O . GLU A 1 115 ? 19.486 -10.024 -17.221 1.00 57.97 115 GLU A O 1
ATOM 851 N N . PRO A 1 116 ? 19.148 -10.705 -19.329 1.00 60.75 116 PRO A N 1
ATOM 852 C CA . PRO A 1 116 ? 17.703 -10.927 -19.171 1.00 60.75 116 PRO A CA 1
ATOM 853 C C . PRO A 1 116 ? 17.337 -11.925 -18.064 1.00 60.75 116 PRO A C 1
ATOM 855 O O . PRO A 1 116 ? 16.259 -11.847 -17.473 1.00 60.75 116 PRO A O 1
ATOM 858 N N . PHE A 1 117 ? 18.235 -12.871 -17.782 1.00 62.19 117 PHE A N 1
ATOM 859 C CA . PHE A 1 117 ? 18.007 -13.956 -16.834 1.00 62.19 117 PHE A CA 1
ATOM 860 C C . PHE A 1 117 ? 17.981 -13.450 -15.383 1.00 62.19 117 PHE A C 1
ATOM 862 O O . PHE A 1 117 ? 17.143 -13.881 -14.593 1.00 62.19 117 PHE A O 1
ATOM 869 N N . SER A 1 118 ? 18.826 -12.470 -15.048 1.00 64.00 118 SER A N 1
ATOM 870 C CA . SER A 1 118 ? 18.885 -11.837 -13.723 1.00 64.00 118 SER A CA 1
ATOM 871 C C . SER A 1 118 ? 17.597 -11.076 -13.406 1.00 64.00 118 SER A C 1
ATOM 873 O O . SER A 1 118 ? 17.069 -11.191 -12.302 1.00 64.00 118 SER A O 1
ATOM 875 N N . ASN A 1 119 ? 17.053 -10.358 -14.394 1.00 64.56 119 ASN A N 1
ATOM 876 C CA . ASN A 1 119 ? 15.775 -9.648 -14.287 1.00 64.56 119 ASN A CA 1
ATOM 877 C C . ASN A 1 119 ? 14.603 -10.597 -13.998 1.00 64.56 119 ASN A C 1
ATOM 879 O O . ASN A 1 119 ? 13.772 -10.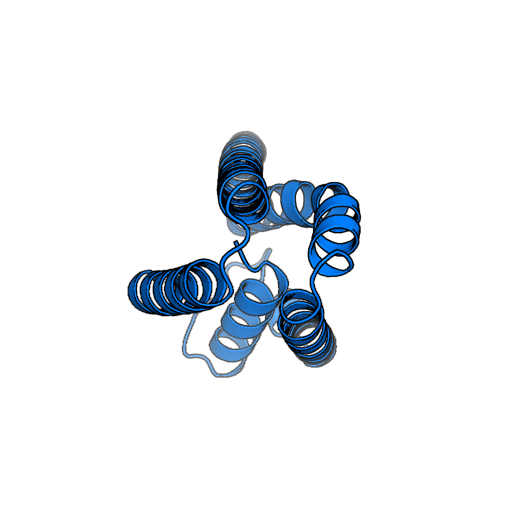333 -13.128 1.00 64.56 119 ASN A O 1
ATOM 883 N N . TRP A 1 120 ? 14.544 -11.725 -14.708 1.00 71.75 120 TRP A N 1
ATOM 884 C CA . TRP A 1 120 ? 13.485 -12.719 -14.530 1.00 71.75 120 TRP A CA 1
ATOM 885 C C . TRP A 1 120 ? 13.569 -13.429 -13.181 1.00 71.75 120 TRP A C 1
ATOM 887 O O . TRP A 1 120 ? 12.553 -13.569 -12.503 1.00 71.75 120 TRP A O 1
ATOM 897 N N . VAL A 1 121 ? 14.770 -13.841 -12.770 1.00 74.44 121 VAL A N 1
ATOM 898 C CA . VAL A 1 121 ? 14.986 -14.516 -11.483 1.00 74.44 121 VAL A CA 1
ATOM 899 C C . VAL A 1 121 ? 14.677 -13.581 -10.314 1.00 74.44 121 VAL A C 1
ATOM 901 O O . VAL A 1 121 ? 14.022 -14.005 -9.364 1.00 74.44 121 VAL A O 1
ATOM 904 N N . ALA A 1 122 ? 15.075 -12.309 -10.399 1.00 71.25 122 ALA A N 1
ATOM 905 C CA . ALA A 1 122 ? 14.756 -11.313 -9.381 1.00 71.25 122 ALA A CA 1
ATOM 906 C C . ALA A 1 122 ? 13.250 -11.011 -9.304 1.00 71.25 122 ALA A C 1
ATOM 908 O O . ALA A 1 122 ? 12.688 -10.951 -8.215 1.00 71.25 122 ALA A O 1
ATOM 909 N N . SER A 1 123 ? 12.567 -10.889 -10.448 1.00 68.25 123 SER A N 1
ATOM 910 C CA . SER A 1 123 ? 11.110 -10.710 -10.461 1.00 68.25 123 SER A CA 1
ATOM 911 C C . SER A 1 123 ? 10.386 -11.908 -9.840 1.00 68.25 123 SER A C 1
ATOM 913 O O . SER A 1 123 ? 9.429 -11.718 -9.097 1.00 68.25 123 SER A O 1
ATOM 915 N N . PHE A 1 124 ? 10.830 -13.135 -10.125 1.00 76.62 124 PHE A N 1
ATOM 916 C CA . PHE A 1 124 ? 10.220 -14.338 -9.556 1.00 76.62 124 PHE A CA 1
ATOM 917 C C . PHE A 1 124 ? 10.468 -14.466 -8.050 1.00 76.62 124 PHE A C 1
ATOM 919 O O . PHE A 1 124 ? 9.573 -14.891 -7.321 1.00 76.62 124 PHE A O 1
ATOM 926 N N . SER A 1 125 ? 11.659 -14.102 -7.566 1.00 77.38 125 SER A N 1
ATOM 927 C CA . SER A 1 125 ? 11.962 -14.147 -6.133 1.00 77.38 125 SER A CA 1
ATOM 928 C C . SER A 1 125 ? 11.190 -13.087 -5.346 1.00 77.38 125 SER A C 1
ATOM 930 O O . SER A 1 125 ? 10.715 -13.381 -4.248 1.00 77.38 125 SER A O 1
ATOM 932 N N . GLU A 1 126 ? 10.996 -11.894 -5.914 1.00 70.12 126 GLU A N 1
ATOM 933 C CA . GLU A 1 126 ? 10.132 -10.863 -5.333 1.00 70.12 126 GLU A CA 1
ATOM 934 C C . GLU A 1 126 ? 8.672 -11.326 -5.243 1.00 70.12 126 GLU A C 1
ATOM 936 O O . GLU A 1 126 ? 8.037 -11.121 -4.206 1.00 70.12 126 GLU A O 1
ATOM 941 N N . ASP A 1 127 ? 8.149 -11.995 -6.276 1.00 76.12 127 ASP A N 1
ATOM 942 C CA . ASP A 1 127 ? 6.778 -12.514 -6.267 1.00 76.12 127 ASP A CA 1
ATOM 943 C C . ASP A 1 127 ? 6.601 -13.630 -5.212 1.00 76.12 127 ASP A C 1
ATOM 945 O O . ASP A 1 127 ? 5.617 -13.617 -4.472 1.00 76.12 127 ASP A O 1
ATOM 949 N N . VAL A 1 128 ? 7.582 -14.532 -5.048 1.00 72.94 128 VAL A N 1
ATOM 950 C CA . VAL A 1 128 ? 7.560 -15.582 -4.005 1.00 72.94 128 VAL A CA 1
ATOM 951 C C . VAL A 1 128 ? 7.628 -14.989 -2.596 1.00 72.94 128 VAL A C 1
ATOM 953 O O . VAL A 1 128 ? 6.844 -15.378 -1.726 1.00 72.94 128 VAL A O 1
ATOM 956 N N . ALA A 1 129 ? 8.521 -14.024 -2.361 1.00 70.75 129 ALA A N 1
ATOM 957 C CA . ALA A 1 129 ? 8.648 -13.353 -1.069 1.00 70.75 129 ALA A CA 1
ATOM 958 C C . ALA A 1 129 ? 7.387 -12.548 -0.712 1.00 70.75 129 ALA A C 1
ATOM 960 O O . ALA A 1 129 ? 6.971 -12.535 0.445 1.00 70.75 129 ALA A O 1
ATOM 961 N N . ALA A 1 130 ? 6.742 -11.930 -1.706 1.00 64.69 130 ALA A N 1
ATOM 962 C CA . ALA A 1 130 ? 5.480 -11.225 -1.517 1.00 64.69 130 ALA A CA 1
ATOM 963 C C . ALA A 1 130 ? 4.336 -12.172 -1.125 1.00 64.69 130 ALA A C 1
ATOM 965 O O . ALA A 1 130 ? 3.512 -11.792 -0.301 1.00 64.69 130 ALA A O 1
ATOM 966 N N . SER A 1 131 ? 4.298 -13.396 -1.662 1.00 66.31 131 SER A N 1
ATOM 967 C CA . SER A 1 131 ? 3.315 -14.415 -1.260 1.00 66.31 131 SER A CA 1
ATOM 968 C C . SER A 1 131 ? 3.627 -15.106 0.073 1.00 66.31 131 SER A C 1
ATOM 970 O O . SER A 1 131 ? 2.700 -15.525 0.754 1.00 66.31 131 SER A O 1
ATOM 972 N N . GLY A 1 132 ? 4.901 -15.216 0.466 1.00 56.44 132 GLY A N 1
ATOM 973 C CA . GLY A 1 132 ? 5.304 -15.794 1.756 1.00 56.44 132 GLY A CA 1
ATOM 974 C C . GLY A 1 132 ? 5.193 -14.837 2.949 1.00 56.44 132 GLY A C 1
ATOM 975 O O . GLY A 1 132 ? 5.315 -15.275 4.088 1.00 56.44 132 GLY A O 1
ATOM 976 N N . GLY A 1 133 ? 4.999 -13.541 2.691 1.00 52.75 133 GLY A N 1
ATOM 977 C CA . GLY A 1 133 ? 4.782 -12.509 3.710 1.00 52.75 133 GLY A CA 1
ATOM 978 C C . GLY A 1 133 ? 3.315 -12.121 3.934 1.00 52.75 133 GLY A C 1
ATOM 979 O O . GLY A 1 133 ? 3.074 -11.161 4.667 1.00 52.75 133 GLY A O 1
ATOM 980 N N . LEU A 1 134 ? 2.369 -12.808 3.278 1.00 46.09 134 LEU A N 1
ATOM 981 C CA . LEU A 1 134 ? 0.925 -12.732 3.549 1.00 46.09 134 LEU A CA 1
ATOM 982 C C . LEU A 1 134 ? 0.557 -13.622 4.741 1.00 46.09 134 LEU A C 1
ATOM 984 O O . LEU A 1 134 ? -0.356 -13.214 5.491 1.00 46.09 134 LEU A O 1
#

InterPro domains:
  IPR025196 Domain of unknown function DUF4126 [PF13548] (1-133)

Sequence (134 aa):
FRLYLAVFAAGVLGRTGWLHLPPGLQMLESWWVIGLAGVLAVAEFLADKIPGFDSVWDGIQTFIRVPAGAILAAAAFGQLDPQWMVAAGLIGGTLAGTAHATKAGTRALINTSPEPFSNWVASFSEDVAASGGL